Protein AF-A0A965GD80-F1 (afdb_monomer_lite)

InterPro domains:
  IPR011013 Galactose mutarotase-like domain superfamily [SSF74650] (3-112)
  IPR014718 Glycoside hydrolase-type carbohydrate-binding [G3DSA:2.70.98.10] (3-120)

Organism: NCBI:txid2576439

pLDDT: mean 94.54, std 8.56, range [50.53, 98.75]

Sequence (128 aa):
EGNGSELPFWLGFHPWFPRDFDRGGSAEIEFAASKMFERGSDHFPTGKLINPTPPPYDDAFTQIRGTPTVSWQDVLQIKIESDAPYWVVYDQDSEGVCIEPQSAPPDAANLGISSDTYLEALFIFEEI

Radius of gyration: 15.71 Å; chains: 1; bounding box: 31×29×54 Å

Structure (mmCIF, N/CA/C/O backbone):
data_AF-A0A965GD80-F1
#
_entry.id   AF-A0A965GD80-F1
#
loop_
_atom_site.group_PDB
_atom_site.id
_atom_site.type_symbol
_atom_site.label_atom_id
_atom_site.label_alt_id
_atom_site.label_comp_id
_atom_site.label_asym_id
_atom_site.label_entity_id
_atom_site.label_seq_id
_atom_site.pdbx_PDB_ins_code
_atom_site.Cartn_x
_atom_site.Cartn_y
_atom_site.Cartn_z
_atom_site.occupancy
_atom_site.B_iso_or_equiv
_atom_site.auth_seq_id
_atom_site.auth_comp_id
_atom_site.auth_asym_id
_atom_site.auth_atom_id
_atom_site.pdbx_PDB_model_num
ATOM 1 N N . GLU A 1 1 ? -8.793 -12.433 -29.466 1.00 50.53 1 GLU A N 1
ATOM 2 C CA . GLU A 1 1 ? -7.386 -12.022 -29.650 1.00 50.53 1 GLU A CA 1
ATOM 3 C C . GLU A 1 1 ? -7.356 -10.597 -30.182 1.00 50.53 1 GLU A C 1
ATOM 5 O O . GLU A 1 1 ? -8.139 -10.282 -31.068 1.00 50.53 1 GLU A O 1
ATOM 10 N N . GLY A 1 2 ? -6.533 -9.721 -29.602 1.00 53.81 2 GLY A N 1
ATOM 11 C CA . GLY A 1 2 ? -6.537 -8.276 -29.866 1.00 53.81 2 GLY A CA 1
ATOM 12 C C . GLY A 1 2 ? -5.855 -7.834 -31.164 1.00 53.81 2 GLY A C 1
ATOM 13 O O . GLY A 1 2 ? -5.311 -6.742 -31.182 1.00 53.81 2 GLY A O 1
ATOM 14 N N . ASN A 1 3 ? -5.815 -8.657 -32.221 1.00 55.50 3 ASN A N 1
ATOM 15 C CA . ASN A 1 3 ? -5.188 -8.318 -33.514 1.00 55.50 3 ASN A CA 1
ATOM 16 C C . ASN A 1 3 ? -3.769 -7.696 -33.420 1.00 55.50 3 ASN A C 1
ATOM 18 O O . ASN A 1 3 ? -3.390 -6.891 -34.267 1.00 55.50 3 ASN A O 1
ATOM 22 N N . GLY A 1 4 ? -2.977 -8.051 -32.400 1.00 60.81 4 GLY A N 1
ATOM 23 C CA . GLY A 1 4 ? -1.640 -7.481 -32.185 1.00 60.81 4 GLY A CA 1
ATOM 24 C C . GLY A 1 4 ? -1.617 -6.072 -31.573 1.00 60.81 4 GLY A C 1
ATOM 25 O O . GLY A 1 4 ? -0.566 -5.441 -31.565 1.00 60.81 4 GLY A O 1
ATOM 26 N N . SER A 1 5 ? -2.741 -5.562 -31.064 1.00 62.72 5 SER A N 1
ATOM 27 C CA . SER A 1 5 ? -2.774 -4.342 -30.255 1.00 62.72 5 SER A CA 1
ATOM 28 C C . SER A 1 5 ? -2.332 -4.639 -28.822 1.00 62.72 5 SER A C 1
ATOM 30 O O . SER A 1 5 ? -2.994 -5.396 -28.109 1.00 62.72 5 SER A O 1
ATOM 32 N N . GLU A 1 6 ? -1.236 -4.016 -28.391 1.00 70.25 6 GLU A N 1
ATOM 33 C CA . GLU A 1 6 ? -0.867 -3.929 -26.979 1.00 70.25 6 GLU A CA 1
ATOM 34 C C . GLU A 1 6 ? -1.780 -2.897 -26.308 1.00 70.25 6 GLU A C 1
ATOM 36 O O . GLU A 1 6 ? -1.708 -1.701 -26.589 1.00 70.25 6 GLU A O 1
ATOM 41 N N . LEU A 1 7 ? -2.701 -3.375 -25.472 1.00 82.81 7 LEU A N 1
ATOM 42 C CA . LEU A 1 7 ? -3.608 -2.536 -24.694 1.00 82.81 7 LEU A CA 1
ATOM 43 C C . LEU A 1 7 ? -3.195 -2.655 -23.228 1.00 82.81 7 LEU A C 1
ATOM 45 O O . LEU A 1 7 ? -3.551 -3.654 -22.594 1.00 82.81 7 LEU A O 1
ATOM 49 N N . PRO A 1 8 ? -2.414 -1.699 -22.693 1.00 87.25 8 PRO A N 1
ATOM 50 C CA . PRO A 1 8 ? -2.041 -1.749 -21.294 1.00 87.25 8 PRO A CA 1
ATOM 51 C C . PRO A 1 8 ? -3.304 -1.602 -20.447 1.00 87.25 8 PRO A C 1
ATOM 53 O O . PRO A 1 8 ? -4.149 -0.742 -20.697 1.00 87.25 8 PRO A O 1
ATOM 56 N N . PHE A 1 9 ? -3.430 -2.461 -19.449 1.00 90.38 9 PHE A N 1
ATOM 57 C CA . PHE A 1 9 ? -4.469 -2.385 -18.435 1.00 90.38 9 PHE A CA 1
ATOM 58 C C . PHE A 1 9 ? -3.834 -2.662 -17.083 1.00 90.38 9 PHE A C 1
ATOM 60 O O . PHE A 1 9 ? -2.760 -3.250 -17.021 1.00 90.38 9 PHE A O 1
ATOM 67 N N . TRP A 1 10 ? -4.497 -2.230 -16.023 1.00 92.50 10 TRP A N 1
ATOM 68 C CA . TRP A 1 10 ? -4.135 -2.512 -14.644 1.00 92.50 10 TRP A CA 1
ATOM 69 C C . TRP A 1 10 ? -5.413 -2.530 -13.815 1.00 92.50 10 TRP A C 1
ATOM 71 O O . TRP A 1 10 ? -6.420 -1.913 -14.172 1.00 92.50 10 TRP A O 1
ATOM 81 N N . LEU A 1 11 ? -5.380 -3.295 -12.738 1.00 95.69 11 LEU A N 1
ATOM 82 C CA . LEU A 1 11 ? -6.480 -3.520 -11.819 1.00 95.69 11 LEU A CA 1
ATOM 83 C C . LEU A 1 11 ? -6.034 -3.062 -10.433 1.00 95.69 11 LEU A C 1
ATOM 85 O O . LEU A 1 11 ? -4.861 -3.179 -10.081 1.00 95.69 11 LEU A O 1
ATOM 89 N N . GLY A 1 12 ? -6.975 -2.565 -9.642 1.00 96.88 12 GLY A N 1
ATOM 90 C CA . GLY A 1 12 ? -6.725 -2.143 -8.272 1.00 96.88 12 GLY A CA 1
ATOM 91 C C . GLY A 1 12 ? -8.003 -2.146 -7.450 1.00 96.88 12 GLY A C 1
ATOM 92 O O . GLY A 1 12 ? -9.099 -1.982 -7.994 1.00 96.88 12 GLY A O 1
ATOM 93 N N . PHE A 1 13 ? -7.856 -2.322 -6.141 1.00 98.06 13 PHE A N 1
ATOM 94 C CA . PHE A 1 13 ? -8.914 -2.037 -5.176 1.00 98.06 13 PHE A CA 1
ATOM 95 C C . PHE A 1 13 ? -8.680 -0.656 -4.570 1.00 98.06 13 PHE A C 1
ATOM 97 O O . PHE A 1 13 ? -7.559 -0.359 -4.184 1.00 98.06 13 PHE A O 1
ATOM 104 N N . HIS A 1 14 ? -9.736 0.148 -4.433 1.00 97.06 14 HIS A N 1
ATOM 105 C CA . HIS A 1 14 ? -9.655 1.483 -3.830 1.00 97.06 14 HIS A CA 1
ATOM 106 C C . HIS A 1 14 ? -10.597 1.603 -2.616 1.00 97.06 14 HIS A C 1
ATOM 108 O O . HIS A 1 14 ? -11.600 2.326 -2.671 1.00 97.06 14 HIS A O 1
ATOM 114 N N . PRO A 1 15 ? -10.355 0.847 -1.527 1.00 96.69 15 PRO A N 1
ATOM 115 C CA . PRO A 1 15 ? -11.152 0.981 -0.319 1.00 96.69 15 PRO A CA 1
ATOM 116 C C . PRO A 1 15 ? -10.851 2.322 0.356 1.00 96.69 15 PRO A C 1
ATOM 118 O O . PRO A 1 15 ? -9.717 2.587 0.739 1.00 96.69 15 PRO A O 1
ATOM 121 N N . TRP A 1 16 ? -11.883 3.147 0.526 1.00 97.94 16 TRP A N 1
ATOM 122 C CA . TRP A 1 16 ? -11.807 4.362 1.332 1.00 97.94 16 TRP A CA 1
ATOM 123 C C . TRP A 1 16 ? -12.286 4.058 2.749 1.00 97.94 16 TRP A C 1
ATOM 125 O O . TRP A 1 16 ? -13.488 3.888 2.980 1.00 97.94 16 TRP A O 1
ATOM 135 N N . PHE A 1 17 ? -11.355 3.962 3.694 1.00 97.88 17 PHE A N 1
ATOM 136 C CA . PHE A 1 17 ? -11.684 3.723 5.093 1.00 97.88 17 PHE A CA 1
ATO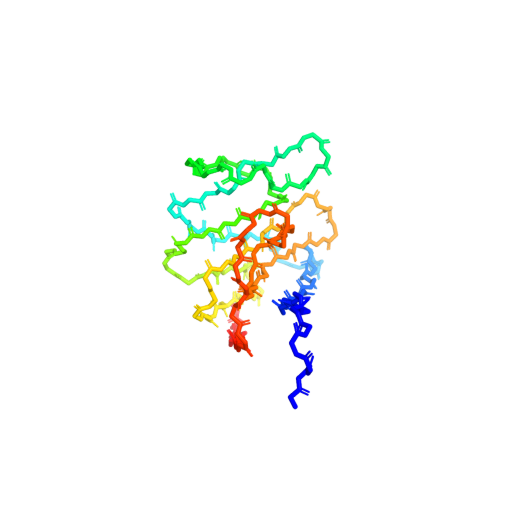M 137 C C . PHE A 1 17 ? -11.838 5.053 5.843 1.00 97.88 17 PHE A C 1
ATOM 139 O O . PHE A 1 17 ? -10.927 5.880 5.768 1.00 97.88 17 PHE A O 1
ATOM 146 N N . PRO A 1 18 ? -12.947 5.278 6.577 1.00 97.69 18 PRO A N 1
ATOM 147 C CA . PRO A 1 18 ? -13.134 6.498 7.362 1.00 97.69 18 PRO A CA 1
ATOM 148 C C . PRO A 1 18 ? -12.025 6.682 8.395 1.00 97.69 18 PRO A C 1
ATOM 150 O O . PRO A 1 18 ? -11.683 5.742 9.110 1.00 97.69 18 PRO A O 1
ATOM 153 N N . ARG A 1 19 ? -11.469 7.889 8.511 1.00 97.75 19 ARG A N 1
ATOM 154 C CA . ARG A 1 19 ? -10.394 8.143 9.478 1.00 97.75 19 ARG A CA 1
ATOM 155 C C . ARG A 1 19 ? -10.886 8.049 10.915 1.00 97.75 19 ARG A C 1
ATOM 157 O O . ARG A 1 19 ? -10.146 7.578 11.769 1.00 97.75 19 ARG A O 1
ATOM 164 N N . ASP A 1 20 ? -12.119 8.453 11.175 1.00 96.38 20 ASP A N 1
ATOM 165 C CA . ASP A 1 20 ? -12.724 8.405 12.499 1.00 96.38 20 ASP A CA 1
ATOM 166 C C . ASP A 1 20 ? -14.150 7.845 12.414 1.00 96.38 20 ASP A C 1
ATOM 168 O O . ASP A 1 20 ? -14.836 7.999 11.401 1.00 96.38 20 ASP A O 1
ATOM 172 N N . PHE A 1 21 ? -14.584 7.175 13.479 1.00 94.06 21 PHE A N 1
ATOM 173 C CA . PHE A 1 21 ? -15.944 6.655 13.636 1.00 94.06 21 PHE A CA 1
ATOM 174 C C . PHE A 1 21 ? -16.740 7.410 14.714 1.00 94.06 21 PHE A C 1
ATOM 176 O O . PHE A 1 21 ? -17.787 6.924 15.146 1.00 94.06 21 PHE A O 1
ATOM 183 N N . ASP A 1 22 ? -16.228 8.549 15.191 1.00 93.12 22 ASP A N 1
ATOM 184 C CA . ASP A 1 22 ? -16.684 9.280 16.380 1.00 93.12 22 ASP A CA 1
ATOM 185 C C . ASP A 1 22 ? -16.683 8.409 17.654 1.00 93.12 22 ASP A C 1
ATOM 187 O O . ASP A 1 22 ? -17.434 8.633 18.610 1.00 93.12 22 ASP A O 1
ATOM 191 N N . ARG A 1 23 ? -15.841 7.368 17.664 1.00 92.12 23 ARG A N 1
ATOM 192 C CA . ARG A 1 23 ? -15.620 6.436 18.774 1.00 92.12 23 ARG A CA 1
ATOM 193 C C . ARG A 1 23 ? -14.250 5.776 18.631 1.00 92.12 23 ARG A C 1
ATOM 195 O O . ARG A 1 23 ? -13.840 5.470 17.516 1.00 92.12 23 ARG A O 1
ATOM 202 N N . GLY A 1 24 ? -13.602 5.496 19.761 1.00 93.44 24 GLY A N 1
ATOM 203 C CA . GLY A 1 24 ? -12.272 4.886 19.780 1.00 93.44 24 GLY A CA 1
ATOM 204 C C . GLY A 1 24 ? -11.168 5.833 19.312 1.00 93.44 24 GLY A C 1
ATOM 205 O O . GLY A 1 24 ? -11.282 7.049 19.467 1.00 93.44 24 GLY A O 1
ATOM 206 N N . GLY A 1 25 ? -10.087 5.261 18.785 1.00 95.00 25 GLY A N 1
ATOM 207 C CA . GLY A 1 25 ? -9.004 6.007 18.141 1.00 95.00 25 GLY A CA 1
ATOM 208 C C . GLY A 1 25 ? -9.229 6.206 16.640 1.00 95.00 25 GLY A C 1
ATOM 209 O O . GLY A 1 25 ? -9.951 5.439 16.004 1.00 95.00 25 GLY A O 1
ATOM 210 N N . SER A 1 26 ? -8.568 7.212 16.065 1.00 97.06 26 SER A N 1
ATOM 211 C CA . SER A 1 26 ? -8.525 7.412 14.613 1.00 97.06 26 SER A CA 1
ATOM 212 C C . SER A 1 26 ? -7.728 6.298 13.912 1.00 97.06 26 SER A C 1
ATOM 214 O O . SER A 1 26 ? -6.950 5.587 14.546 1.00 97.06 26 SER A O 1
ATOM 216 N N . ALA A 1 27 ? -7.908 6.165 12.598 1.00 97.81 27 ALA A N 1
ATOM 217 C CA . ALA A 1 27 ? -7.260 5.150 11.778 1.00 97.81 27 ALA A CA 1
ATOM 218 C C . ALA A 1 27 ? -5.727 5.225 11.872 1.00 97.81 27 ALA A C 1
ATOM 220 O O . ALA A 1 27 ? -5.121 6.247 11.537 1.00 97.81 27 ALA A O 1
ATOM 221 N N . GLU A 1 28 ? -5.109 4.108 12.242 1.00 97.19 28 GLU A N 1
ATOM 222 C CA . GLU A 1 28 ? -3.669 3.873 12.187 1.00 97.19 28 GLU A CA 1
ATOM 223 C C . GLU A 1 28 ? -3.362 2.817 11.123 1.00 97.19 28 GLU A C 1
ATOM 225 O O . GLU A 1 28 ? -4.032 1.785 11.052 1.00 97.19 28 GLU A O 1
ATOM 230 N N . ILE A 1 29 ? -2.349 3.074 10.291 1.00 98.00 29 ILE A N 1
ATOM 231 C CA . ILE A 1 29 ? -1.895 2.148 9.250 1.00 98.00 29 ILE A CA 1
ATOM 232 C C . ILE A 1 29 ? -0.621 1.444 9.721 1.00 98.00 29 ILE A C 1
ATOM 234 O O . ILE A 1 29 ? 0.413 2.079 9.931 1.00 98.00 29 ILE A O 1
ATOM 238 N N . GLU A 1 30 ? -0.674 0.117 9.808 1.00 97.94 30 GLU A N 1
ATOM 239 C CA . GLU A 1 30 ? 0.508 -0.736 9.883 1.00 97.94 30 GLU A CA 1
ATOM 240 C C . GLU A 1 30 ? 0.827 -1.251 8.476 1.00 97.94 30 GLU A C 1
ATOM 242 O O . GLU A 1 30 ? 0.136 -2.105 7.913 1.00 97.94 30 GLU A O 1
ATOM 247 N N . PHE A 1 31 ? 1.889 -0.703 7.889 1.00 98.38 31 PHE A N 1
ATOM 248 C CA . PHE A 1 31 ? 2.325 -1.044 6.542 1.00 98.38 31 PHE A CA 1
ATOM 249 C C . PHE A 1 31 ? 3.849 -1.075 6.458 1.00 98.38 31 PHE A C 1
ATOM 251 O O . PHE A 1 31 ? 4.538 -0.172 6.934 1.00 98.38 31 PHE A O 1
ATOM 258 N N . ALA A 1 32 ? 4.387 -2.111 5.816 1.00 98.06 32 ALA A N 1
ATOM 259 C CA . ALA A 1 32 ? 5.816 -2.245 5.591 1.00 98.06 32 ALA A CA 1
ATOM 260 C C . ALA A 1 32 ? 6.102 -2.767 4.182 1.00 98.06 32 ALA A C 1
ATOM 262 O O . ALA A 1 32 ? 5.509 -3.734 3.712 1.00 98.06 32 ALA A O 1
ATOM 263 N N . ALA A 1 33 ? 7.088 -2.162 3.529 1.00 98.44 33 ALA A N 1
ATOM 264 C CA . ALA A 1 33 ? 7.569 -2.574 2.219 1.00 98.44 33 ALA A CA 1
ATOM 265 C C . ALA A 1 33 ? 9.094 -2.494 2.162 1.00 98.44 33 ALA A C 1
ATOM 267 O O . ALA A 1 33 ? 9.735 -1.799 2.950 1.00 98.44 33 ALA A O 1
ATOM 268 N N . SER A 1 34 ? 9.706 -3.212 1.223 1.00 98.50 34 SER A N 1
ATOM 269 C CA . SER A 1 34 ? 11.153 -3.096 0.993 1.00 98.50 34 SER A CA 1
ATOM 270 C C . SER A 1 34 ? 11.498 -1.927 0.076 1.00 98.50 34 SER A C 1
ATOM 272 O O . SER A 1 34 ? 12.626 -1.429 0.125 1.00 98.50 34 SER A O 1
ATOM 274 N N . LYS A 1 35 ? 10.562 -1.536 -0.798 1.00 98.62 35 LYS A N 1
ATOM 275 C CA . LYS A 1 35 ? 10.762 -0.525 -1.831 1.00 98.62 35 LYS A CA 1
ATOM 276 C C . LYS A 1 35 ? 9.533 0.357 -1.977 1.00 98.62 35 LYS A C 1
ATOM 278 O O . LYS A 1 35 ? 8.402 -0.109 -1.893 1.00 98.62 35 LYS A O 1
ATOM 283 N N . MET A 1 36 ? 9.808 1.621 -2.246 1.00 98.69 36 MET A N 1
ATOM 284 C CA . MET A 1 36 ? 8.848 2.655 -2.598 1.00 98.69 36 MET A CA 1
ATOM 285 C C . MET A 1 36 ? 9.255 3.210 -3.961 1.00 98.69 36 MET A C 1
ATOM 287 O O . MET A 1 36 ? 10.452 3.337 -4.236 1.00 98.69 36 MET A O 1
ATOM 291 N N . PHE A 1 37 ? 8.292 3.517 -4.818 1.00 98.50 37 PHE A N 1
ATOM 292 C CA . PHE A 1 37 ? 8.568 4.306 -6.007 1.00 98.50 37 PHE A CA 1
ATOM 293 C C . PHE A 1 37 ? 8.747 5.767 -5.602 1.00 98.50 37 PHE A C 1
ATOM 295 O O . PHE A 1 37 ? 7.926 6.324 -4.880 1.00 98.50 37 PHE A O 1
ATOM 302 N N . GLU A 1 38 ? 9.827 6.396 -6.054 1.00 98.31 38 GLU A N 1
ATOM 303 C CA . GLU A 1 38 ? 10.015 7.833 -5.871 1.00 98.31 38 GLU A CA 1
ATOM 304 C C . GLU A 1 38 ? 8.880 8.581 -6.584 1.00 98.31 38 GLU A C 1
ATOM 306 O O . GLU A 1 38 ? 8.698 8.430 -7.793 1.00 98.31 38 GLU A O 1
ATOM 311 N N . ARG A 1 39 ? 8.110 9.367 -5.828 1.00 96.56 39 ARG A N 1
ATOM 312 C CA . ARG A 1 39 ? 7.028 10.194 -6.360 1.00 96.56 39 ARG A CA 1
ATOM 313 C C . ARG A 1 39 ? 7.590 11.481 -6.959 1.00 96.56 39 ARG A C 1
ATOM 315 O O . ARG A 1 39 ? 8.342 12.211 -6.311 1.00 96.56 39 ARG A O 1
ATOM 322 N N . GLY A 1 40 ? 7.239 11.737 -8.213 1.00 95.50 40 GLY A N 1
ATOM 323 C CA . GLY A 1 40 ? 7.565 12.955 -8.939 1.00 95.50 40 GLY A CA 1
ATOM 324 C C . GLY A 1 40 ? 6.767 14.157 -8.438 1.00 95.50 40 GLY A C 1
ATOM 325 O O . GLY A 1 40 ? 5.801 14.035 -7.686 1.00 95.50 40 GLY A O 1
ATOM 326 N N . SER A 1 41 ? 7.155 15.354 -8.878 1.00 95.88 41 SER A N 1
ATOM 327 C CA . SER A 1 41 ? 6.431 16.594 -8.554 1.00 95.88 41 SER A CA 1
ATOM 328 C C . SER A 1 41 ? 5.034 16.676 -9.178 1.00 95.88 41 SER A C 1
ATOM 330 O O . SER A 1 41 ? 4.249 17.541 -8.813 1.00 95.88 41 SER A O 1
ATOM 332 N N . ASP A 1 42 ? 4.753 15.820 -10.156 1.00 94.00 42 ASP A N 1
ATOM 333 C CA . ASP A 1 42 ? 3.455 15.619 -10.801 1.00 94.00 42 ASP A CA 1
ATOM 334 C C . ASP A 1 42 ? 2.619 14.522 -10.122 1.00 94.00 42 ASP A C 1
ATOM 336 O O . ASP A 1 42 ? 1.556 14.174 -10.625 1.00 94.00 42 ASP A O 1
ATOM 340 N N . HIS A 1 43 ? 3.088 14.010 -8.978 1.00 91.94 43 HIS A N 1
ATOM 341 C CA . HIS A 1 43 ? 2.495 12.922 -8.202 1.00 91.94 43 HIS A CA 1
ATOM 342 C C . HIS A 1 43 ? 2.546 11.537 -8.868 1.00 91.94 43 HIS A C 1
ATOM 344 O O . HIS A 1 43 ? 2.060 10.572 -8.283 1.00 91.94 43 HIS A O 1
ATOM 350 N N . PHE A 1 44 ? 3.202 11.393 -10.024 1.00 94.19 44 PHE A N 1
ATOM 351 C CA . PHE A 1 44 ? 3.418 10.085 -10.641 1.00 94.19 44 PHE A CA 1
ATOM 352 C C . PHE A 1 44 ? 4.736 9.443 -10.189 1.00 94.19 44 PHE A C 1
ATOM 354 O O . PHE A 1 44 ? 5.705 10.143 -9.883 1.00 94.19 44 PHE A O 1
ATOM 361 N N . PRO A 1 45 ? 4.822 8.103 -10.144 1.00 96.00 45 PRO A N 1
ATOM 362 C CA . PRO A 1 45 ? 6.084 7.408 -9.923 1.00 96.00 45 PRO A CA 1
ATOM 363 C C . PRO A 1 45 ? 7.124 7.755 -10.999 1.00 96.00 45 PRO A C 1
ATOM 365 O O . PRO A 1 45 ? 6.865 7.616 -12.188 1.00 96.00 45 PRO A O 1
ATOM 368 N N . THR A 1 46 ? 8.352 8.104 -10.608 1.00 96.69 46 THR A N 1
ATOM 369 C CA . THR A 1 46 ? 9.451 8.363 -11.566 1.00 96.69 46 THR A CA 1
ATOM 370 C C . THR A 1 46 ? 10.049 7.081 -12.166 1.00 96.69 46 THR A C 1
ATOM 372 O O . THR A 1 46 ? 10.958 7.136 -12.994 1.00 96.69 46 THR A O 1
ATOM 375 N N . GLY A 1 47 ? 9.605 5.909 -11.695 1.00 95.81 47 GLY A N 1
ATOM 376 C CA . GLY A 1 47 ? 10.179 4.592 -11.999 1.00 95.81 47 GLY A CA 1
ATOM 377 C C . GLY A 1 47 ? 11.384 4.206 -11.134 1.00 95.81 47 GLY A C 1
ATOM 378 O O . GLY A 1 47 ? 11.779 3.039 -11.104 1.00 95.81 47 GLY A O 1
ATOM 379 N N . LYS A 1 48 ? 11.970 5.147 -10.385 1.00 98.00 48 LYS A N 1
ATOM 380 C CA . LYS A 1 48 ? 13.089 4.867 -9.480 1.00 98.00 48 LYS A CA 1
ATOM 381 C C . LYS A 1 48 ? 12.591 4.254 -8.172 1.00 98.00 48 LYS A C 1
ATOM 383 O O . LYS A 1 48 ? 11.748 4.824 -7.489 1.00 98.00 48 LYS A O 1
ATOM 388 N N . LEU A 1 49 ? 13.184 3.127 -7.778 1.00 98.56 49 LEU A N 1
ATOM 389 C CA . LEU A 1 49 ? 12.920 2.497 -6.484 1.00 98.56 49 LEU A CA 1
ATOM 390 C C . LEU A 1 49 ? 13.853 3.044 -5.398 1.00 98.56 49 LEU A C 1
ATOM 392 O O . LEU A 1 49 ? 15.080 2.970 -5.513 1.00 98.56 49 LEU A O 1
ATOM 396 N N . ILE A 1 50 ? 13.266 3.532 -4.312 1.00 98.69 50 ILE A N 1
ATOM 397 C CA . ILE A 1 50 ? 13.950 4.054 -3.127 1.00 98.69 50 ILE A CA 1
ATOM 398 C C . ILE A 1 50 ? 13.606 3.217 -1.887 1.00 98.69 50 ILE A C 1
ATOM 400 O O . ILE A 1 50 ? 12.758 2.321 -1.928 1.00 98.69 50 ILE A O 1
ATOM 404 N N . ASN A 1 51 ? 14.306 3.472 -0.779 1.00 98.44 51 ASN A N 1
ATOM 405 C CA . ASN A 1 51 ? 13.855 2.973 0.520 1.00 98.44 51 ASN A CA 1
ATOM 406 C C . ASN A 1 51 ? 12.595 3.754 0.934 1.00 98.44 51 ASN A C 1
ATOM 408 O O . ASN A 1 51 ? 12.573 4.964 0.696 1.00 98.44 51 ASN A O 1
ATOM 412 N N . PRO A 1 52 ? 11.591 3.106 1.556 1.00 98.31 52 PRO A N 1
ATOM 413 C CA . PRO A 1 52 ? 10.411 3.803 2.055 1.00 98.31 52 PRO A CA 1
ATOM 414 C C . PRO A 1 52 ? 10.774 4.976 2.967 1.00 98.31 52 PRO A C 1
ATOM 416 O O . PRO A 1 52 ? 11.644 4.855 3.836 1.00 98.31 52 PRO A O 1
ATOM 419 N N . THR A 1 53 ? 10.107 6.106 2.761 1.00 97.56 53 THR A N 1
ATOM 420 C CA . THR A 1 53 ? 10.177 7.270 3.650 1.00 97.56 53 THR A CA 1
ATOM 421 C C . THR A 1 53 ? 9.125 7.157 4.757 1.00 97.56 53 THR A C 1
ATOM 423 O O . THR A 1 53 ? 8.240 6.310 4.663 1.00 97.56 53 THR A O 1
ATOM 426 N N . PRO A 1 54 ? 9.199 7.961 5.831 1.00 96.94 54 PRO A N 1
ATOM 427 C CA . PRO A 1 54 ? 8.105 8.067 6.800 1.00 96.94 54 PRO A CA 1
ATOM 428 C C . PRO A 1 54 ? 6.814 8.642 6.172 1.00 96.94 54 PRO A C 1
ATOM 430 O O . PRO A 1 54 ? 6.930 9.373 5.184 1.00 96.94 54 PRO A O 1
ATOM 433 N N . PRO A 1 55 ? 5.628 8.356 6.749 1.00 96.00 55 PRO A N 1
ATOM 434 C CA . PRO A 1 55 ? 4.351 8.966 6.351 1.00 96.00 55 PRO A CA 1
ATOM 435 C C . PRO A 1 55 ? 4.339 10.496 6.589 1.00 96.00 55 PRO A C 1
ATOM 437 O O . PRO A 1 55 ? 5.192 11.005 7.330 1.00 96.00 55 PRO A O 1
ATOM 440 N N . PRO A 1 56 ? 3.387 11.252 6.004 1.00 96.62 56 PRO A N 1
ATOM 441 C CA . PRO A 1 56 ? 2.184 10.770 5.323 1.00 96.62 56 PRO A CA 1
ATOM 442 C C . PRO A 1 56 ? 2.421 10.275 3.891 1.00 96.62 56 PRO A C 1
ATOM 444 O O . PRO A 1 56 ? 3.271 10.808 3.175 1.00 96.62 56 PRO A O 1
ATOM 447 N N . TYR A 1 57 ? 1.643 9.279 3.476 1.00 97.69 57 TYR A N 1
ATOM 448 C CA . TYR A 1 57 ? 1.748 8.597 2.191 1.00 97.69 57 TYR A CA 1
ATOM 449 C C . TYR A 1 57 ? 0.676 9.027 1.193 1.00 97.69 57 TYR A C 1
ATOM 451 O O . TYR A 1 57 ? -0.472 9.298 1.538 1.00 97.69 57 TYR A O 1
ATOM 459 N N . ASP A 1 58 ? 1.098 9.081 -0.061 1.00 97.44 58 ASP A N 1
ATOM 460 C CA . ASP A 1 58 ? 0.285 9.071 -1.278 1.00 97.44 58 ASP A CA 1
ATOM 461 C C . ASP A 1 58 ? 1.170 8.442 -2.359 1.00 97.44 58 ASP A C 1
ATOM 463 O O . ASP A 1 58 ? 1.637 9.098 -3.289 1.00 97.44 58 ASP A O 1
ATOM 467 N N . ASP A 1 59 ? 1.594 7.208 -2.094 1.00 98.50 59 ASP A N 1
ATOM 468 C CA . ASP A 1 59 ? 2.779 6.636 -2.719 1.00 98.50 59 ASP A CA 1
ATOM 469 C C . ASP A 1 59 ? 2.578 5.158 -3.059 1.00 98.50 59 ASP A C 1
ATOM 471 O O . ASP A 1 59 ? 1.829 4.431 -2.402 1.00 98.50 59 ASP A O 1
ATOM 475 N N . ALA A 1 60 ? 3.286 4.710 -4.099 1.00 98.31 60 ALA A N 1
ATOM 476 C CA . ALA A 1 60 ? 3.285 3.326 -4.550 1.00 98.31 60 ALA A CA 1
ATOM 477 C C . ALA A 1 60 ? 4.485 2.553 -3.985 1.00 98.31 60 ALA A C 1
ATOM 479 O O . ALA A 1 60 ? 5.627 3.022 -3.988 1.00 98.31 60 ALA A O 1
ATOM 480 N N . PHE A 1 61 ? 4.242 1.317 -3.569 1.00 98.75 61 PHE A N 1
ATOM 481 C CA . PHE A 1 61 ? 5.202 0.430 -2.926 1.00 98.75 61 PHE A CA 1
ATOM 482 C C . PHE A 1 61 ? 5.258 -0.926 -3.626 1.00 98.75 61 PHE A C 1
ATOM 484 O O . PHE A 1 61 ? 4.335 -1.333 -4.327 1.00 98.75 61 PHE A O 1
ATOM 491 N N . THR A 1 62 ? 6.356 -1.648 -3.415 1.00 98.38 62 THR A N 1
ATOM 492 C CA . THR A 1 62 ? 6.505 -3.043 -3.847 1.00 98.38 62 THR A CA 1
ATOM 493 C C . THR A 1 62 ? 7.355 -3.824 -2.845 1.00 98.38 62 THR A C 1
ATOM 495 O O . THR A 1 62 ? 8.039 -3.244 -1.993 1.00 98.38 62 THR A O 1
ATOM 498 N N . GLN A 1 63 ? 7.329 -5.156 -2.948 1.00 97.75 63 GLN A N 1
ATOM 499 C CA . GLN A 1 63 ? 7.988 -6.071 -2.010 1.00 97.75 63 GLN A CA 1
ATOM 500 C C . GLN A 1 63 ? 7.475 -5.856 -0.577 1.00 97.75 63 GLN A C 1
ATOM 502 O O . GLN A 1 63 ? 8.262 -5.562 0.338 1.00 97.75 63 GLN A O 1
ATOM 507 N N . ILE A 1 64 ? 6.150 -5.951 -0.429 1.00 97.94 64 ILE A N 1
ATOM 508 C CA . ILE A 1 64 ? 5.421 -5.795 0.834 1.00 97.94 64 ILE A CA 1
ATOM 509 C C . ILE A 1 64 ? 5.886 -6.846 1.842 1.00 97.94 64 ILE A C 1
ATOM 511 O O . ILE A 1 64 ? 6.292 -7.952 1.478 1.00 97.94 64 ILE A O 1
ATOM 515 N N . ARG A 1 65 ? 5.896 -6.468 3.119 1.00 96.88 65 ARG A N 1
ATOM 516 C CA . ARG A 1 65 ? 6.312 -7.314 4.235 1.00 96.88 65 ARG A CA 1
ATOM 517 C C . ARG A 1 65 ? 5.207 -7.366 5.276 1.00 96.88 65 ARG A C 1
ATOM 519 O O . ARG A 1 65 ? 4.723 -6.326 5.706 1.00 96.88 65 ARG A O 1
ATOM 526 N N . GLY A 1 66 ? 4.902 -8.574 5.741 1.00 97.12 66 GLY A N 1
ATOM 527 C CA . GLY A 1 66 ? 3.802 -8.789 6.676 1.00 97.12 66 GLY A CA 1
ATOM 528 C C . GLY A 1 66 ? 2.444 -8.581 6.007 1.00 97.12 66 GLY A C 1
ATOM 529 O O . GLY A 1 66 ? 2.342 -8.637 4.782 1.00 97.12 66 GLY A O 1
ATOM 530 N N . THR A 1 67 ? 1.423 -8.352 6.826 1.00 98.25 67 THR A N 1
ATOM 531 C CA . THR A 1 67 ? 0.040 -8.169 6.381 1.00 98.25 67 THR A CA 1
ATOM 532 C C . THR A 1 67 ? -0.355 -6.710 6.603 1.00 98.25 67 THR A C 1
ATOM 534 O O . THR A 1 67 ? -0.480 -6.305 7.763 1.00 98.25 67 THR A O 1
ATOM 537 N N . PRO A 1 68 ? -0.534 -5.909 5.534 1.00 98.50 68 PRO A N 1
ATOM 538 C CA . PRO A 1 68 ? -1.054 -4.553 5.644 1.00 98.50 68 PRO A CA 1
ATOM 539 C C . PRO A 1 68 ? -2.325 -4.502 6.480 1.00 98.50 68 PRO A C 1
ATOM 541 O O . PRO A 1 68 ? -3.232 -5.319 6.305 1.00 98.50 68 PRO A O 1
ATOM 544 N N . THR A 1 69 ? -2.375 -3.550 7.402 1.00 98.50 69 THR A N 1
ATOM 545 C CA . THR A 1 69 ? -3.448 -3.467 8.384 1.00 98.50 69 THR A CA 1
ATOM 546 C C . THR A 1 69 ? -3.835 -2.016 8.628 1.00 98.50 69 THR A C 1
ATOM 548 O O . THR A 1 69 ? -2.973 -1.146 8.722 1.00 98.50 69 THR A O 1
ATOM 551 N N . VAL A 1 70 ? -5.135 -1.762 8.752 1.00 98.19 70 VAL A N 1
ATOM 552 C CA . VAL A 1 70 ? -5.672 -0.504 9.283 1.00 98.19 70 VAL A CA 1
ATOM 553 C C . VAL A 1 70 ? -6.453 -0.800 10.558 1.00 98.19 70 VAL A C 1
ATOM 555 O O . VAL A 1 70 ? -7.215 -1.767 10.610 1.00 98.19 70 VAL A O 1
ATOM 558 N N . SER A 1 71 ? -6.253 -0.006 11.605 1.00 98.00 71 SER A N 1
ATOM 559 C CA . SER A 1 71 ? -6.911 -0.203 12.900 1.00 98.00 71 SER A CA 1
ATOM 560 C C . SER A 1 71 ? -7.421 1.093 13.508 1.00 98.00 71 SER A C 1
ATOM 562 O O . SER A 1 71 ? -6.775 2.130 13.407 1.00 98.00 71 SER A O 1
ATOM 564 N N . TRP A 1 72 ? -8.546 0.990 14.206 1.00 98.12 72 TRP A N 1
ATOM 565 C CA . TRP A 1 72 ? -9.134 2.014 15.059 1.00 98.12 72 TRP A CA 1
ATOM 566 C C . TRP A 1 72 ? -9.148 1.456 16.474 1.00 98.12 72 TRP A C 1
ATOM 568 O O . TRP A 1 72 ? -9.809 0.443 16.739 1.00 98.12 72 TRP A O 1
ATOM 578 N N . GLN A 1 73 ? -8.385 2.085 17.368 1.00 96.38 73 GLN A N 1
ATOM 579 C CA . GLN A 1 73 ? -8.255 1.633 18.751 1.00 96.38 73 GLN A CA 1
ATOM 580 C C . GLN A 1 73 ? -9.639 1.461 19.397 1.00 96.38 73 GLN A C 1
ATOM 582 O O . GLN A 1 73 ? -10.473 2.358 19.297 1.00 96.38 73 GLN A O 1
ATOM 587 N N . ASP A 1 74 ? -9.857 0.326 20.070 1.00 95.50 74 ASP A N 1
ATOM 588 C CA . ASP A 1 74 ? -11.105 -0.037 20.765 1.00 95.50 74 ASP A CA 1
ATOM 589 C C . ASP A 1 74 ? -12.358 -0.115 19.857 1.00 95.50 74 ASP A C 1
ATOM 591 O O . ASP A 1 74 ? -13.483 0.069 20.331 1.00 95.50 74 ASP A O 1
ATOM 595 N N . VAL A 1 75 ? -12.182 -0.323 18.541 1.00 96.06 75 VAL A N 1
ATOM 596 C CA . VAL A 1 75 ? -13.301 -0.399 17.581 1.00 96.06 75 VAL A CA 1
ATOM 597 C C . VAL A 1 75 ? -13.165 -1.549 16.589 1.00 96.06 75 VAL A C 1
ATOM 599 O O . VAL A 1 75 ? -14.044 -2.406 16.515 1.00 96.06 75 VAL A O 1
ATOM 602 N N . LEU A 1 76 ? -12.133 -1.524 15.746 1.00 96.94 76 LEU A N 1
ATOM 603 C CA . LEU A 1 76 ? -12.034 -2.402 14.579 1.00 96.94 76 LEU A CA 1
ATOM 604 C C . LEU A 1 76 ? -10.585 -2.490 14.106 1.00 96.94 76 LEU A C 1
ATOM 606 O O . LEU A 1 76 ? -9.858 -1.500 14.111 1.00 96.94 76 LEU A O 1
ATOM 610 N N . GLN A 1 77 ? -10.199 -3.648 13.595 1.00 97.75 77 GLN A N 1
ATOM 611 C CA . GLN A 1 77 ? -9.017 -3.837 12.771 1.00 97.75 77 GLN A CA 1
ATOM 612 C C . GLN A 1 77 ? -9.410 -4.500 11.452 1.00 97.75 77 GLN A C 1
ATOM 614 O O . GLN A 1 77 ? -10.270 -5.379 11.411 1.00 97.75 77 GLN A O 1
ATOM 619 N N . ILE A 1 78 ? -8.778 -4.068 10.363 1.00 98.44 78 ILE A N 1
ATOM 620 C CA . ILE A 1 78 ? -8.921 -4.669 9.042 1.00 98.44 78 ILE A CA 1
ATOM 621 C C . ILE A 1 78 ? -7.543 -5.103 8.560 1.00 98.44 78 ILE A C 1
ATOM 623 O O . ILE A 1 78 ? -6.676 -4.263 8.318 1.00 98.44 78 ILE A O 1
ATOM 627 N N . LYS A 1 79 ? -7.357 -6.414 8.396 1.00 98.62 79 LYS A N 1
ATOM 628 C CA . LYS A 1 79 ? -6.159 -7.006 7.786 1.00 98.62 79 LYS A CA 1
ATOM 629 C C . LYS A 1 79 ? -6.420 -7.266 6.311 1.00 98.62 79 LYS A C 1
ATOM 631 O O . LYS A 1 79 ? -7.500 -7.742 5.954 1.00 98.62 79 LYS A O 1
ATOM 636 N N . ILE A 1 80 ? -5.442 -6.959 5.467 1.00 98.69 80 ILE A N 1
ATOM 637 C CA . ILE A 1 80 ? -5.568 -7.072 4.016 1.00 98.69 80 ILE A CA 1
ATOM 638 C C . ILE A 1 80 ? -4.523 -8.059 3.512 1.00 98.69 80 ILE A C 1
ATOM 640 O O . ILE A 1 80 ? -3.322 -7.800 3.569 1.00 98.69 80 ILE A O 1
ATOM 644 N N . GLU A 1 81 ? -4.988 -9.194 3.003 1.00 98.50 81 GLU A N 1
ATOM 645 C CA . GLU A 1 81 ? -4.143 -10.204 2.372 1.00 98.50 81 GLU A CA 1
ATOM 646 C C . GLU A 1 81 ? -4.316 -10.139 0.856 1.00 98.50 81 GLU A C 1
ATOM 648 O O . GLU A 1 81 ? -5.435 -10.120 0.348 1.00 98.50 81 GLU A O 1
ATOM 653 N N . SER A 1 82 ? -3.210 -10.085 0.122 1.00 98.12 82 SER A N 1
ATOM 654 C CA . SER A 1 82 ? -3.191 -10.132 -1.339 1.00 98.12 82 SER A CA 1
ATOM 655 C C . SER A 1 82 ? -1.794 -10.534 -1.805 1.00 98.12 82 SER A C 1
ATOM 657 O O . SER A 1 82 ? -0.801 -10.237 -1.136 1.00 98.12 82 SER A O 1
ATOM 659 N N . ASP A 1 83 ? -1.716 -11.205 -2.948 1.00 95.56 83 ASP A N 1
ATOM 660 C CA . ASP A 1 83 ? -0.472 -11.508 -3.654 1.00 95.56 83 ASP A CA 1
ATOM 661 C C . ASP A 1 83 ? -0.037 -10.379 -4.609 1.00 95.56 83 ASP A C 1
ATOM 663 O O . ASP A 1 83 ? 0.983 -10.508 -5.290 1.00 95.56 83 ASP A O 1
ATOM 667 N N . ALA A 1 84 ? -0.768 -9.257 -4.624 1.00 97.44 84 ALA A N 1
ATOM 668 C CA . ALA A 1 84 ? -0.495 -8.118 -5.486 1.00 97.44 84 ALA A CA 1
ATOM 669 C C . ALA A 1 84 ? 0.959 -7.622 -5.343 1.00 97.44 84 ALA A C 1
ATOM 671 O O . ALA A 1 84 ? 1.413 -7.324 -4.227 1.00 97.44 84 ALA A O 1
ATOM 672 N N . PRO A 1 85 ? 1.696 -7.464 -6.458 1.00 95.88 85 PRO A N 1
ATOM 673 C CA . PRO A 1 85 ? 3.092 -7.032 -6.421 1.00 95.88 85 PRO A CA 1
ATOM 674 C C . PRO A 1 85 ? 3.264 -5.541 -6.098 1.00 95.88 85 PRO A C 1
ATOM 676 O O . PRO A 1 85 ? 4.367 -5.121 -5.716 1.00 95.88 85 PRO A O 1
ATOM 679 N N . TYR A 1 86 ? 2.199 -4.748 -6.239 1.00 98.19 86 TYR A N 1
ATOM 680 C CA . TYR A 1 86 ? 2.196 -3.303 -6.035 1.00 98.19 86 TYR A CA 1
ATOM 681 C C . TYR A 1 86 ? 1.065 -2.889 -5.113 1.00 98.19 86 TYR A C 1
ATOM 683 O O . TYR A 1 86 ? -0.028 -3.446 -5.168 1.00 98.19 86 TYR A O 1
ATOM 691 N N . TRP A 1 87 ? 1.347 -1.916 -4.255 1.00 98.56 87 TRP A N 1
ATOM 692 C CA . TRP A 1 87 ? 0.361 -1.374 -3.331 1.00 98.56 87 TRP A CA 1
ATOM 693 C C . TRP A 1 87 ? 0.473 0.139 -3.292 1.00 98.56 87 TRP A C 1
ATOM 695 O O . TRP A 1 87 ? 1.585 0.657 -3.193 1.00 98.56 87 TRP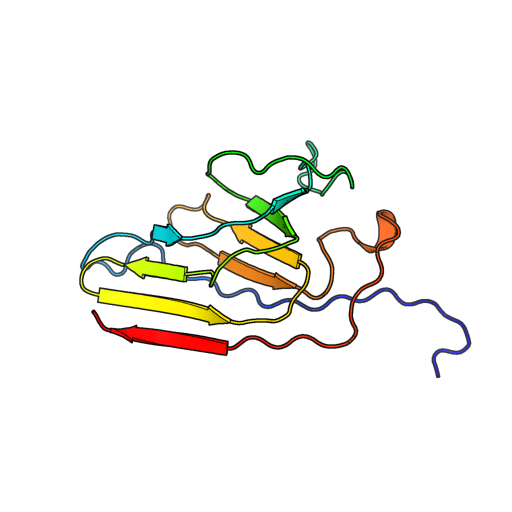 A O 1
ATOM 705 N N . VAL A 1 88 ? -0.654 0.839 -3.341 1.00 98.50 88 VAL A N 1
ATOM 706 C CA . VAL A 1 88 ? -0.716 2.272 -3.039 1.00 98.50 88 VAL A CA 1
ATOM 707 C C . VAL A 1 88 ? -1.210 2.443 -1.609 1.00 98.50 88 VAL A C 1
ATOM 709 O O . VAL A 1 88 ? -2.125 1.748 -1.170 1.00 98.50 88 VAL A O 1
ATOM 712 N N . VAL A 1 89 ? -0.564 3.332 -0.859 1.00 98.56 89 VAL A N 1
ATOM 713 C CA . VAL A 1 89 ? -1.012 3.726 0.480 1.00 98.56 89 VAL A CA 1
ATOM 714 C C . VAL A 1 89 ? -1.245 5.222 0.477 1.00 98.56 89 VAL A C 1
ATOM 716 O O . VAL A 1 89 ? -0.370 5.991 0.074 1.00 98.56 89 VAL A O 1
ATOM 719 N N . TYR A 1 90 ? -2.423 5.611 0.949 1.00 98.38 90 TYR A N 1
ATOM 720 C CA . TYR A 1 90 ? -2.839 6.997 1.058 1.00 98.38 90 TYR A CA 1
ATOM 721 C C . TYR A 1 90 ? -3.290 7.299 2.487 1.00 98.38 90 TYR A C 1
ATOM 723 O O . TYR A 1 90 ? -4.213 6.657 2.993 1.00 98.38 90 TYR A O 1
ATOM 731 N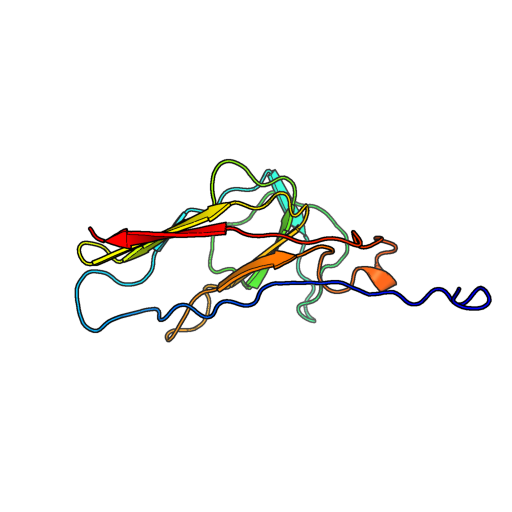 N . ASP A 1 91 ? -2.664 8.280 3.140 1.00 97.62 91 ASP A N 1
ATOM 732 C CA . ASP A 1 91 ? -3.033 8.707 4.498 1.00 97.62 91 ASP A CA 1
ATOM 733 C C . ASP A 1 91 ? -3.048 10.234 4.712 1.00 97.62 91 ASP A C 1
ATOM 735 O O . ASP A 1 91 ? -3.065 10.694 5.856 1.00 97.62 91 ASP A O 1
ATOM 739 N N . GLN A 1 92 ? -3.075 11.030 3.640 1.00 96.81 92 GLN A N 1
ATOM 740 C CA . GLN A 1 92 ? -2.982 12.494 3.735 1.00 96.81 92 GLN A CA 1
ATOM 741 C C . GLN A 1 92 ? -4.304 13.196 4.091 1.00 96.81 92 GLN A C 1
ATOM 743 O O . GLN A 1 92 ? -4.268 14.294 4.647 1.00 96.81 92 GLN A O 1
ATOM 748 N N . ASP A 1 93 ? -5.460 12.603 3.773 1.00 97.31 93 ASP A N 1
ATOM 749 C CA . ASP A 1 93 ? -6.771 13.245 3.957 1.00 97.31 93 ASP A CA 1
ATOM 750 C C . ASP A 1 93 ? -7.293 13.106 5.392 1.00 97.31 93 ASP A C 1
ATOM 752 O O . ASP A 1 93 ? -7.193 12.040 5.994 1.00 97.31 93 ASP A O 1
ATOM 756 N N . SER A 1 94 ? -7.893 14.156 5.953 1.00 96.62 94 SER A N 1
ATOM 757 C CA . SER A 1 94 ? -8.434 14.125 7.318 1.00 96.62 94 SER A CA 1
ATOM 758 C C . SER A 1 94 ? -9.643 13.201 7.491 1.00 96.62 94 SER A C 1
ATOM 760 O O . SER A 1 94 ? -9.927 12.803 8.614 1.00 96.62 94 SER A O 1
ATOM 762 N N . GLU A 1 95 ? -10.332 12.833 6.415 1.00 97.62 95 GLU A N 1
ATOM 763 C CA . GLU A 1 95 ? -11.575 12.059 6.449 1.00 97.62 95 GLU A CA 1
ATOM 764 C C . GLU A 1 95 ? -11.365 10.570 6.160 1.00 97.62 95 GLU A C 1
ATOM 766 O O . GLU A 1 95 ? -12.241 9.755 6.459 1.00 97.62 95 GLU A O 1
ATOM 771 N N . GLY A 1 96 ? -10.219 10.172 5.599 1.00 97.81 96 GLY A N 1
ATOM 772 C CA . GLY A 1 96 ? -9.982 8.764 5.304 1.00 97.81 96 GLY A CA 1
ATOM 773 C C . GLY A 1 96 ? -8.568 8.372 4.911 1.00 97.81 96 GLY A C 1
ATOM 774 O O . GLY A 1 96 ? -7.678 9.203 4.726 1.00 97.81 96 GLY A O 1
ATOM 775 N N . VAL A 1 97 ? -8.389 7.056 4.826 1.00 98.56 97 VAL A N 1
ATOM 776 C CA . VAL A 1 97 ? -7.148 6.372 4.451 1.00 98.56 97 VAL A CA 1
ATOM 777 C C . VAL A 1 97 ? -7.442 5.256 3.450 1.00 98.56 97 VAL A C 1
ATOM 779 O O . VAL A 1 97 ? -8.529 4.673 3.470 1.00 98.56 97 VAL A O 1
ATOM 782 N N . CYS A 1 98 ? -6.466 4.929 2.603 1.00 98.50 98 CYS A N 1
ATOM 783 C CA . CYS A 1 98 ? -6.545 3.816 1.657 1.00 98.50 98 CYS A CA 1
ATOM 784 C C . CYS A 1 98 ? -5.299 2.929 1.745 1.00 98.50 98 CYS A C 1
ATOM 786 O O . CYS A 1 98 ? -4.176 3.411 1.904 1.00 98.50 98 CYS A O 1
ATOM 788 N N . ILE A 1 99 ? -5.514 1.622 1.599 1.00 98.44 99 ILE A N 1
ATOM 789 C CA . ILE A 1 99 ? -4.468 0.627 1.365 1.00 98.44 99 ILE A CA 1
ATOM 790 C C . ILE A 1 99 ? -4.938 -0.218 0.179 1.00 98.44 99 ILE A C 1
ATOM 792 O O . ILE A 1 99 ? -5.939 -0.931 0.266 1.00 98.44 99 ILE A O 1
ATOM 796 N N . GLU A 1 100 ? -4.236 -0.098 -0.939 1.00 98.44 100 GLU A N 1
ATOM 797 C CA . GLU A 1 100 ? -4.740 -0.454 -2.262 1.00 98.44 100 GLU A CA 1
ATOM 798 C C . GLU A 1 100 ? -3.818 -1.470 -2.942 1.00 98.44 100 GLU A C 1
ATOM 800 O O . GLU A 1 100 ? -2.814 -1.071 -3.533 1.00 98.44 100 GLU A O 1
ATOM 805 N N . PRO A 1 101 ? -4.115 -2.778 -2.899 1.00 98.31 101 PRO A N 1
ATOM 806 C CA . PRO A 1 101 ? -3.415 -3.747 -3.736 1.00 98.31 101 PRO A CA 1
ATOM 807 C C . PRO A 1 101 ? -3.739 -3.507 -5.220 1.00 98.31 101 PRO A C 1
ATOM 809 O O . PRO A 1 101 ? -4.904 -3.335 -5.595 1.00 98.31 101 PRO A O 1
ATOM 812 N N . GLN A 1 102 ? -2.705 -3.502 -6.065 1.00 98.12 102 GLN A N 1
ATOM 813 C CA . GLN A 1 102 ? -2.785 -3.223 -7.502 1.00 98.12 102 GLN A CA 1
ATOM 814 C C . GLN A 1 102 ? -1.935 -4.213 -8.317 1.00 98.12 102 GLN A C 1
ATOM 816 O O . GLN A 1 102 ? -0.855 -4.638 -7.904 1.00 98.12 102 GLN A O 1
ATOM 821 N N . SER A 1 103 ? -2.401 -4.561 -9.517 1.00 97.06 103 SER A N 1
ATOM 822 C CA . SER A 1 103 ? -1.702 -5.480 -10.432 1.00 97.06 103 SER A CA 1
ATOM 823 C C . SER A 1 103 ? -0.514 -4.833 -11.163 1.00 97.06 103 SER A C 1
ATOM 825 O O . SER A 1 103 ? 0.303 -5.530 -11.763 1.00 97.06 103 SER A O 1
ATOM 827 N N . ALA A 1 104 ? -0.421 -3.503 -11.131 1.00 96.44 104 ALA A N 1
ATOM 828 C CA . ALA A 1 104 ? 0.678 -2.686 -11.645 1.00 96.44 104 ALA A CA 1
ATOM 829 C C . ALA A 1 104 ? 0.740 -1.373 -10.844 1.00 96.44 104 ALA A C 1
ATOM 831 O O . ALA A 1 104 ? -0.291 -0.969 -10.307 1.00 96.44 104 ALA A O 1
ATOM 832 N N . PRO A 1 105 ? 1.889 -0.677 -10.766 1.00 96.31 105 PRO A N 1
ATOM 833 C CA . PRO A 1 105 ? 1.936 0.635 -10.133 1.00 96.31 105 PRO A CA 1
ATOM 834 C C . PRO A 1 105 ? 1.239 1.693 -11.010 1.00 96.31 105 PRO A C 1
ATOM 836 O O . PRO A 1 105 ? 1.074 1.489 -12.220 1.00 96.31 105 PRO A O 1
ATOM 839 N N . PRO A 1 106 ? 0.905 2.867 -10.448 1.00 95.25 106 PRO A N 1
ATOM 840 C CA . PRO A 1 106 ? 0.520 4.018 -11.251 1.00 95.25 106 PRO A CA 1
ATOM 841 C C . PRO A 1 106 ? 1.559 4.300 -12.346 1.00 95.25 106 PRO A C 1
ATOM 843 O O . PRO A 1 106 ? 2.761 4.142 -12.137 1.00 95.25 106 PRO A O 1
ATOM 846 N N . ASP A 1 107 ? 1.080 4.706 -13.521 1.00 94.69 107 ASP A N 1
ATOM 847 C CA . ASP A 1 107 ? 1.904 5.026 -14.696 1.00 94.69 107 ASP A CA 1
ATOM 848 C C . ASP A 1 107 ? 2.719 3.855 -15.298 1.00 94.69 107 ASP A C 1
ATOM 850 O O . ASP A 1 107 ? 3.606 4.058 -16.127 1.00 94.69 107 ASP A O 1
ATOM 854 N N . ALA A 1 108 ? 2.391 2.602 -14.951 1.00 94.44 108 ALA A N 1
ATOM 855 C CA . ALA A 1 108 ? 3.112 1.406 -15.404 1.00 94.44 108 ALA A CA 1
ATOM 856 C C . ALA A 1 108 ? 3.410 1.367 -16.917 1.00 94.44 108 ALA A C 1
ATOM 858 O O . ALA A 1 108 ? 4.519 1.010 -17.316 1.00 94.44 108 ALA A O 1
ATOM 859 N N . ALA A 1 109 ? 2.453 1.784 -17.754 1.00 92.50 109 ALA A N 1
ATOM 860 C CA . ALA A 1 109 ? 2.603 1.793 -19.208 1.00 92.50 109 ALA A CA 1
ATOM 861 C C . ALA A 1 109 ? 3.772 2.676 -19.685 1.00 92.50 109 ALA A C 1
ATOM 863 O O . ALA A 1 109 ? 4.537 2.263 -20.555 1.00 92.50 109 ALA A O 1
ATOM 864 N N . ASN A 1 110 ? 3.945 3.862 -19.094 1.00 93.00 110 ASN A N 1
ATOM 865 C CA . ASN A 1 110 ? 5.038 4.773 -19.440 1.00 93.00 110 ASN A CA 1
ATOM 866 C C . ASN A 1 110 ? 6.368 4.343 -18.803 1.00 93.00 110 ASN A C 1
ATOM 868 O O . ASN A 1 110 ? 7.436 4.622 -19.348 1.00 93.00 110 ASN A O 1
ATOM 872 N N . LEU A 1 111 ? 6.309 3.606 -17.692 1.00 93.62 111 LEU A N 1
ATOM 873 C CA . LEU A 1 111 ? 7.473 3.042 -17.006 1.00 93.62 111 LEU A CA 1
ATOM 874 C C . 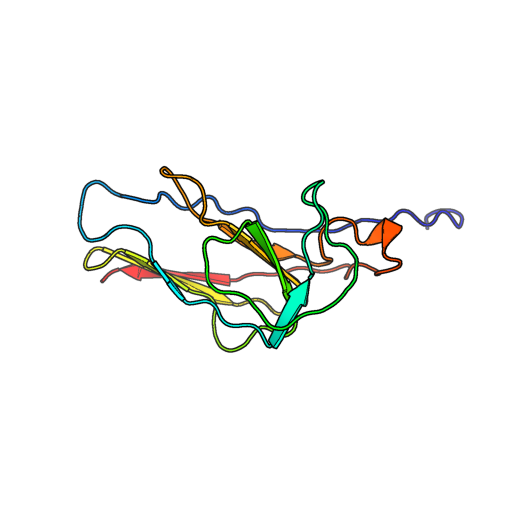LEU A 1 111 ? 7.980 1.729 -17.628 1.00 93.62 111 LEU A C 1
ATOM 876 O O . LEU A 1 111 ? 8.985 1.184 -17.171 1.00 93.62 111 LEU A O 1
ATOM 880 N N . GLY A 1 112 ? 7.299 1.206 -18.654 1.00 92.62 112 GLY A N 1
ATOM 881 C CA . GLY A 1 112 ? 7.629 -0.085 -19.263 1.00 92.62 112 GLY A CA 1
ATOM 882 C C . GLY A 1 112 ? 7.377 -1.275 -18.330 1.00 92.62 112 GLY A C 1
ATOM 883 O O . GLY A 1 112 ? 8.018 -2.317 -18.470 1.00 92.62 112 GLY A O 1
ATOM 884 N N . ILE A 1 113 ? 6.469 -1.117 -17.364 1.00 92.44 113 ILE A N 1
ATOM 885 C CA . ILE A 1 113 ? 6.068 -2.150 -16.410 1.00 92.44 113 ILE A CA 1
ATOM 886 C C . ILE A 1 113 ? 4.787 -2.802 -16.929 1.00 92.44 113 ILE A C 1
ATOM 888 O O . ILE A 1 113 ? 3.803 -2.131 -17.236 1.00 92.44 113 ILE A O 1
ATOM 892 N N . SER A 1 114 ? 4.802 -4.128 -17.042 1.00 89.94 114 SER A N 1
ATOM 893 C CA . SER A 1 114 ? 3.610 -4.898 -17.402 1.00 89.94 114 SER A CA 1
ATOM 894 C C . SER A 1 114 ? 2.739 -5.130 -16.173 1.00 89.94 114 SER A C 1
ATOM 896 O O . SER A 1 114 ? 3.258 -5.353 -15.083 1.00 89.94 114 SE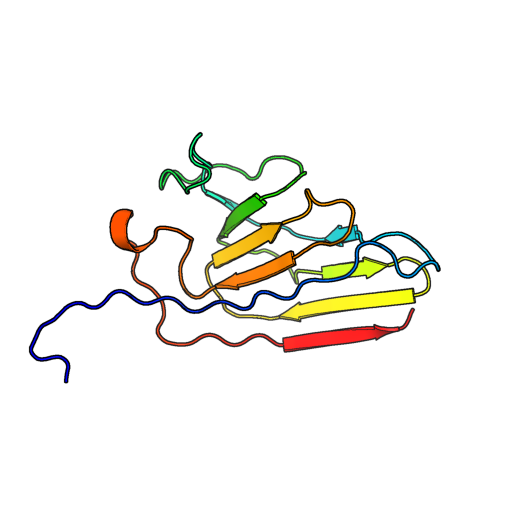R A O 1
ATOM 898 N N . SER A 1 115 ? 1.423 -5.099 -16.364 1.00 88.88 115 SER A N 1
ATOM 899 C CA . SER A 1 115 ? 0.468 -5.482 -15.328 1.00 88.88 115 SER A CA 1
ATOM 900 C C . SER A 1 115 ? 0.278 -6.986 -15.284 1.00 88.88 115 SER A C 1
ATOM 902 O O . SER A 1 115 ? 0.214 -7.638 -16.330 1.00 88.88 115 SER A O 1
ATOM 904 N N . ASP A 1 116 ? 0.042 -7.505 -14.084 1.00 88.31 116 ASP A N 1
ATOM 905 C CA . ASP A 1 116 ? -0.590 -8.807 -13.944 1.00 88.31 116 ASP A CA 1
ATOM 906 C C . ASP A 1 116 ? -2.034 -8.771 -14.459 1.00 88.31 116 ASP A C 1
ATOM 908 O O . ASP A 1 116 ? -2.708 -7.737 -14.474 1.00 88.31 116 ASP A O 1
ATOM 912 N N . THR A 1 117 ? -2.505 -9.927 -14.925 1.00 90.69 117 THR A N 1
ATOM 913 C CA . THR A 1 117 ? -3.856 -10.085 -15.496 1.00 90.69 117 THR A CA 1
ATOM 914 C C . THR A 1 117 ? -4.897 -10.535 -14.471 1.00 90.69 117 THR A C 1
ATOM 916 O O . THR A 1 117 ? -6.067 -10.723 -14.803 1.00 90.69 117 THR A O 1
ATOM 919 N N . TYR A 1 118 ? -4.458 -10.705 -13.227 1.00 93.56 118 TYR A N 1
ATOM 920 C CA . TYR A 1 118 ? -5.223 -11.199 -12.098 1.00 93.56 118 TYR A CA 1
ATOM 921 C C . TYR A 1 118 ? -4.933 -10.323 -10.883 1.00 93.56 118 TYR A C 1
ATOM 923 O O . TYR A 1 118 ? -3.817 -9.832 -10.723 1.00 93.56 118 TYR A O 1
ATOM 931 N N . LEU A 1 119 ? -5.951 -10.119 -10.056 1.00 96.69 119 LEU A N 1
ATOM 932 C CA . LEU A 1 119 ? -5.833 -9.431 -8.783 1.00 96.69 119 LEU A CA 1
ATOM 933 C C . LEU A 1 119 ? -6.872 -10.018 -7.832 1.00 96.69 119 LEU A C 1
ATOM 935 O O . LEU A 1 119 ? -8.058 -10.072 -8.164 1.00 96.69 119 LEU A O 1
ATOM 939 N N . GLU A 1 120 ? -6.437 -10.404 -6.641 1.00 97.62 120 GLU A N 1
ATOM 940 C CA . GLU A 1 120 ? -7.315 -10.792 -5.543 1.00 97.62 120 GLU A CA 1
ATOM 941 C C . GLU A 1 120 ? -6.896 -10.083 -4.262 1.00 97.62 120 GLU A C 1
ATOM 943 O O . GLU A 1 120 ? -5.732 -9.736 -4.082 1.00 97.62 120 GLU A O 1
ATOM 948 N N . ALA A 1 121 ? -7.852 -9.851 -3.371 1.00 98.19 121 ALA A N 1
ATOM 949 C CA . ALA A 1 121 ? -7.587 -9.352 -2.033 1.00 98.19 121 ALA A CA 1
ATOM 950 C C . ALA A 1 121 ? -8.652 -9.884 -1.069 1.00 98.19 121 ALA A C 1
ATOM 952 O O . ALA A 1 121 ? -9.840 -9.922 -1.402 1.00 98.19 121 ALA A O 1
ATOM 953 N N . LEU A 1 122 ? -8.227 -10.273 0.129 1.00 98.50 122 LEU A N 1
ATOM 954 C CA . LEU A 1 122 ? -9.084 -10.651 1.243 1.00 98.50 122 LEU A CA 1
ATOM 955 C C . LEU A 1 122 ? -9.006 -9.565 2.318 1.00 98.50 122 LEU A C 1
ATOM 957 O O . LEU A 1 122 ? -7.935 -9.285 2.852 1.00 98.50 122 LEU A O 1
ATOM 961 N N . PHE A 1 123 ? -10.158 -8.984 2.648 1.00 98.44 123 PHE A N 1
ATOM 962 C CA . PHE A 1 123 ? -10.311 -8.001 3.717 1.00 98.44 123 PHE A CA 1
ATOM 963 C C . PHE A 1 123 ? -10.947 -8.682 4.927 1.00 98.44 123 PHE A C 1
ATOM 965 O O . PHE A 1 123 ? -12.103 -9.106 4.871 1.00 98.44 123 PHE A O 1
ATOM 972 N N . ILE A 1 124 ? -10.186 -8.804 6.010 1.00 98.50 124 ILE A N 1
ATOM 973 C CA . ILE A 1 124 ? -10.603 -9.489 7.234 1.00 98.50 124 ILE A CA 1
ATOM 974 C C . ILE A 1 124 ? -10.944 -8.426 8.272 1.00 98.50 124 ILE A C 1
ATOM 976 O O . ILE A 1 124 ? -10.055 -7.712 8.724 1.00 98.50 124 ILE A O 1
ATOM 980 N N . PHE A 1 125 ? -12.223 -8.325 8.631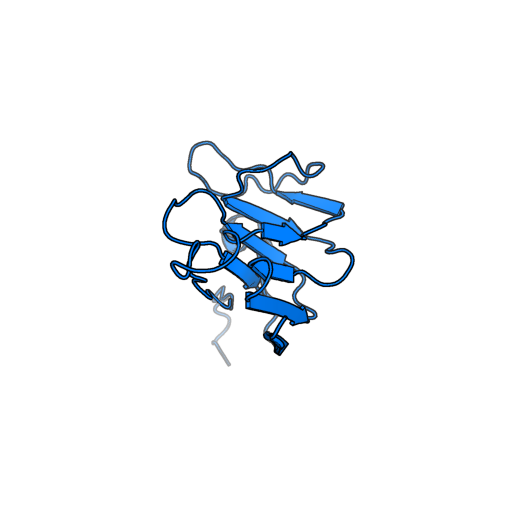 1.00 97.62 125 PHE A N 1
ATOM 981 C CA . PHE A 1 125 ? -12.740 -7.363 9.604 1.00 97.62 125 PHE A CA 1
ATOM 982 C C . PHE A 1 125 ? -12.825 -8.020 10.986 1.00 97.62 125 PHE A C 1
ATOM 984 O O . PHE A 1 125 ? -13.526 -9.020 11.150 1.00 97.62 125 PHE A O 1
ATOM 991 N N . GLU A 1 126 ? -12.134 -7.453 11.972 1.00 96.94 126 GLU A N 1
ATOM 992 C CA . GLU A 1 126 ? -12.055 -7.955 13.346 1.00 96.94 126 GLU A CA 1
ATOM 993 C C . GLU A 1 126 ? -12.429 -6.836 14.330 1.00 96.94 126 GLU A C 1
ATOM 995 O O . GLU A 1 126 ? -11.716 -5.842 14.439 1.00 96.94 126 GLU A O 1
ATOM 1000 N N . GLU A 1 127 ? -13.555 -6.969 15.036 1.00 91.38 127 GLU A N 1
ATOM 1001 C CA . GLU A 1 127 ? -13.923 -6.039 16.117 1.00 91.38 127 GLU A CA 1
ATOM 1002 C C . GLU A 1 127 ? -12.965 -6.199 17.311 1.00 91.38 127 GLU A C 1
ATOM 1004 O O . GLU A 1 127 ? -12.561 -7.321 17.635 1.00 91.38 127 GLU A O 1
ATOM 1009 N N . ILE A 1 128 ? -12.613 -5.078 17.951 1.00 81.56 128 ILE A N 1
ATOM 1010 C CA . ILE A 1 128 ? -11.700 -5.009 19.108 1.00 81.56 128 ILE A CA 1
ATOM 1011 C C . ILE A 1 128 ? -12.477 -4.625 20.365 1.00 81.56 128 ILE A C 1
ATOM 1013 O O . ILE A 1 128 ? -13.310 -3.697 20.275 1.00 81.56 128 ILE A O 1
#

Secondary structure (DSSP, 8-state):
--TT-------B----EES--SSSPPPEEE--EEEEEEEPTTSSEEEEEEPPPPSPPEEEEEEE-S--EEEETTTEEEEEE---SEEEEE---TTEEEEEEESS-TTTTTTTPPPPS----EEEEEE-

Foldseek 3Di:
DPPPDDDADKDKDWDWAFQDPVDAAGKDKDWDAQWWFDQDPVRAGPLDTDGDDDDDFQTKGFRTDDWIKIDGGQFKIKTKDWPARMWGWHDPDNTTITIMRMQAGPPCVVSVHGGDPDIDMDIDMDTD